Protein AF-A0AB34CKN5-F1 (afdb_monomer_lite)

Sequence (132 aa):
MKISLQQWVESERSIASAARKLGVNATTLSAYCRGDRYPRADMMMTLLEKLSDEVDFHLLLSKRAEKSKARVLCKRRQRNNILVNNLSKLKKIFEEQTLRFEVDEKQTELILCRWKTTNVTVGEVRSALEKL

Organism: NCBI:txid2608008

Structure (mmCIF, N/CA/C/O backbone):
data_AF-A0AB34CKN5-F1
#
_entry.id   AF-A0AB34CKN5-F1
#
loop_
_atom_site.group_PDB
_atom_site.id
_atom_site.type_symbol
_atom_site.label_atom_id
_atom_site.label_alt_id
_atom_site.label_comp_id
_atom_site.label_asym_id
_atom_site.label_entity_id
_atom_site.label_seq_id
_atom_site.pdbx_PDB_ins_code
_atom_site.Cartn_x
_atom_site.Cartn_y
_atom_site.Cartn_z
_atom_site.occupancy
_atom_site.B_iso_or_equiv
_atom_site.auth_seq_id
_atom_site.auth_comp_id
_atom_site.auth_asym_id
_atom_site.auth_atom_id
_atom_site.pdbx_PDB_model_num
ATOM 1 N N . MET A 1 1 ? -11.353 21.887 17.190 1.00 77.44 1 MET A N 1
ATOM 2 C CA . MET A 1 1 ? -10.143 21.490 16.436 1.00 77.44 1 MET A CA 1
ATOM 3 C C . MET A 1 1 ? -10.222 19.984 16.261 1.00 77.44 1 MET A C 1
ATOM 5 O O . MET A 1 1 ? -10.328 19.304 17.271 1.00 77.44 1 MET A O 1
ATOM 9 N N . LYS A 1 2 ? -10.296 19.481 15.023 1.00 86.62 2 LYS A N 1
ATOM 10 C CA . LYS A 1 2 ? -10.435 18.037 14.771 1.00 86.62 2 LYS A CA 1
ATOM 11 C C . LYS A 1 2 ? -9.085 17.341 14.961 1.00 86.62 2 LYS A C 1
ATOM 13 O O . LYS A 1 2 ? -8.056 17.903 14.588 1.00 86.62 2 LYS A O 1
ATOM 18 N N . ILE A 1 3 ? -9.089 16.154 15.557 1.00 91.50 3 ILE A N 1
ATOM 19 C CA . ILE A 1 3 ? -7.890 15.355 15.849 1.00 91.50 3 ILE A CA 1
ATOM 20 C C . ILE A 1 3 ? -7.768 14.177 14.882 1.00 91.50 3 ILE A C 1
ATOM 22 O O . ILE A 1 3 ? -8.704 13.827 14.166 1.00 91.50 3 ILE A O 1
ATOM 26 N N . SER A 1 4 ? -6.604 13.535 14.830 1.00 90.81 4 SER A N 1
ATOM 27 C CA . SER A 1 4 ? -6.463 12.306 14.044 1.00 90.81 4 SER A CA 1
ATOM 28 C C . SER A 1 4 ? -7.242 11.145 14.675 1.00 90.81 4 SER A C 1
ATOM 30 O O . SER A 1 4 ? -7.398 11.078 15.894 1.00 90.81 4 SER A O 1
ATOM 32 N N . LEU A 1 5 ? -7.649 10.161 13.862 1.00 89.75 5 LEU A N 1
ATOM 33 C CA . LEU A 1 5 ? -8.293 8.941 14.373 1.00 89.75 5 LEU A CA 1
ATOM 34 C C . LEU A 1 5 ? -7.415 8.223 15.412 1.00 89.75 5 LEU A C 1
ATOM 36 O O . LEU A 1 5 ? -7.923 7.625 16.351 1.00 89.75 5 LEU A O 1
ATOM 40 N N . GLN A 1 6 ? -6.090 8.293 15.256 1.00 90.31 6 GLN A N 1
ATOM 41 C CA . GLN A 1 6 ? -5.160 7.716 16.221 1.00 90.31 6 GLN A CA 1
ATOM 42 C C . GLN A 1 6 ? -5.236 8.431 17.577 1.00 90.31 6 GLN A C 1
ATOM 44 O O . GLN A 1 6 ? -5.381 7.757 18.588 1.00 90.31 6 GLN A O 1
ATOM 49 N N . GLN A 1 7 ? -5.199 9.765 17.590 1.00 91.25 7 GLN A N 1
ATOM 50 C CA . GLN A 1 7 ? -5.320 10.555 18.823 1.00 91.25 7 GLN A CA 1
ATOM 51 C C . GLN A 1 7 ? -6.677 10.351 19.496 1.00 91.25 7 GLN A C 1
ATOM 53 O O . GLN A 1 7 ? -6.757 10.272 20.717 1.00 91.25 7 GLN A O 1
ATOM 58 N N . TRP A 1 8 ? -7.744 10.204 18.708 1.00 92.00 8 TRP A N 1
ATOM 59 C CA . TRP A 1 8 ? -9.054 9.864 19.251 1.00 92.00 8 TRP A CA 1
ATOM 60 C C . TRP A 1 8 ? -9.036 8.490 19.933 1.00 92.00 8 TRP A C 1
ATOM 62 O O . TRP A 1 8 ? -9.461 8.356 21.077 1.00 92.00 8 TRP A O 1
ATOM 72 N N . VAL A 1 9 ? -8.449 7.476 19.292 1.00 91.25 9 VAL A N 1
ATOM 73 C CA . VAL A 1 9 ? -8.279 6.147 19.903 1.00 91.25 9 VAL A CA 1
ATOM 74 C C . VAL A 1 9 ? -7.375 6.178 21.142 1.00 91.25 9 VAL A C 1
ATOM 76 O O . VAL A 1 9 ? -7.585 5.375 22.041 1.00 91.25 9 VAL A O 1
ATOM 79 N N . GLU A 1 10 ? -6.387 7.071 21.207 1.00 89.62 10 GLU A N 1
ATOM 80 C CA . GLU A 1 10 ? -5.532 7.273 22.389 1.00 89.62 10 GLU A CA 1
ATOM 81 C C . GLU A 1 10 ? -6.278 7.976 23.535 1.00 89.62 10 GLU A C 1
ATOM 83 O O . GLU A 1 10 ? -5.997 7.710 24.702 1.00 89.62 10 GLU A O 1
ATOM 88 N N . SER A 1 11 ? -7.254 8.832 23.213 1.00 89.19 11 SER A N 1
ATOM 89 C CA . SER A 1 11 ? -8.160 9.438 24.201 1.00 89.19 11 SER A CA 1
ATOM 90 C C . SER A 1 11 ? -9.140 8.418 24.792 1.00 89.19 11 SER A C 1
ATOM 92 O O . SER A 1 11 ? -9.607 8.547 25.926 1.00 89.19 11 SER A O 1
ATOM 94 N N . GLU A 1 12 ? -9.402 7.346 24.050 1.00 86.12 12 GLU A N 1
ATOM 95 C CA . GLU A 1 12 ? -10.129 6.191 24.539 1.00 86.12 12 GLU A CA 1
ATOM 96 C C . GLU A 1 12 ? -9.196 5.296 25.364 1.00 86.12 12 GLU A C 1
ATOM 98 O O . GLU A 1 12 ? -8.116 4.918 24.923 1.00 86.12 12 GLU A O 1
ATOM 103 N N . ARG A 1 13 ? -9.641 4.876 26.559 1.00 83.25 13 ARG A N 1
ATOM 104 C CA . ARG A 1 13 ? -8.849 4.062 27.516 1.00 83.25 13 ARG A CA 1
ATOM 105 C C . ARG A 1 13 ? -8.093 2.884 26.885 1.00 83.25 13 ARG A C 1
ATOM 107 O O . ARG A 1 13 ? -7.081 2.442 27.420 1.00 83.25 13 ARG A O 1
ATOM 114 N N . SER A 1 14 ? -8.632 2.307 25.810 1.00 89.06 14 SER A N 1
ATOM 115 C CA . SER A 1 14 ? -7.941 1.310 24.997 1.00 89.06 14 SER A CA 1
ATOM 116 C C . SER A 1 14 ? -8.527 1.221 23.590 1.00 89.06 14 SER A C 1
ATOM 118 O O . SER A 1 14 ? -9.708 1.501 23.362 1.00 89.06 14 SER A O 1
ATOM 120 N N . ILE A 1 15 ? -7.738 0.676 22.661 1.00 90.88 15 ILE A N 1
ATOM 121 C CA . ILE A 1 15 ? -8.199 0.381 21.300 1.00 90.88 15 ILE A CA 1
ATOM 122 C C . ILE A 1 15 ? -9.375 -0.601 21.268 1.00 90.88 15 ILE A C 1
ATOM 124 O O . ILE A 1 15 ? -10.220 -0.515 20.384 1.00 90.88 15 ILE A O 1
ATOM 128 N N . ALA A 1 16 ? -9.467 -1.512 22.242 1.00 90.25 16 ALA A N 1
ATOM 129 C CA . ALA A 1 16 ? -10.588 -2.440 22.363 1.00 90.25 16 ALA A CA 1
ATOM 130 C C . ALA A 1 16 ? -11.883 -1.721 22.777 1.00 90.25 16 ALA A C 1
ATOM 132 O O . ALA A 1 16 ? -12.957 -2.056 22.275 1.00 90.25 16 ALA A O 1
ATOM 133 N N . SER A 1 17 ? -11.781 -0.712 23.648 1.00 91.00 17 SER A N 1
ATOM 134 C CA . SER 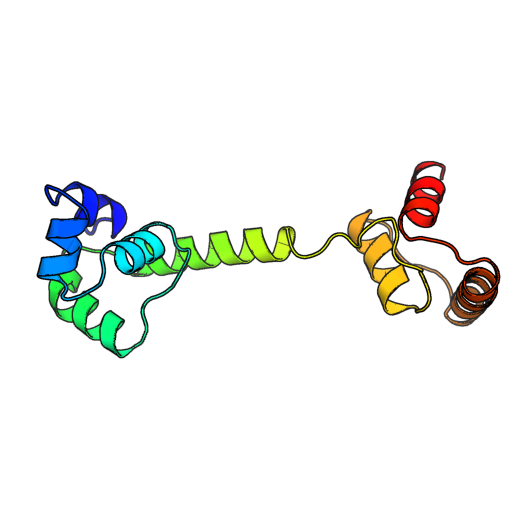A 1 17 ? -12.908 0.142 24.044 1.00 91.00 17 SER A CA 1
ATOM 135 C C . SER A 1 17 ? -13.412 0.970 22.863 1.00 91.00 17 SER A C 1
ATOM 137 O O . SER A 1 17 ? -14.596 0.917 22.528 1.00 91.00 17 SER A O 1
ATOM 139 N N . ALA A 1 18 ? -12.495 1.655 22.175 1.00 91.44 18 ALA A N 1
ATOM 140 C CA . ALA A 1 18 ? -12.788 2.435 20.976 1.00 91.44 18 ALA A CA 1
ATOM 141 C C . ALA A 1 18 ? -13.458 1.579 19.886 1.00 91.44 18 ALA A C 1
ATOM 143 O O . ALA A 1 18 ? -14.481 1.949 19.312 1.00 91.44 18 ALA A O 1
ATOM 144 N N . ALA A 1 19 ? -12.922 0.379 19.652 1.00 92.06 19 ALA A N 1
ATOM 145 C CA . ALA A 1 19 ? -13.448 -0.569 18.679 1.00 92.06 19 ALA A CA 1
ATOM 146 C C . ALA A 1 19 ? -14.877 -1.019 19.012 1.00 92.06 19 ALA A C 1
ATOM 148 O O . ALA A 1 19 ? -15.732 -1.060 18.128 1.00 92.06 19 ALA A O 1
ATOM 149 N N . ARG A 1 20 ? -15.165 -1.275 20.295 1.00 91.69 20 ARG A N 1
ATOM 150 C CA . ARG A 1 20 ? -16.509 -1.636 20.759 1.00 91.69 20 ARG A CA 1
ATOM 151 C C . ARG A 1 20 ? -17.509 -0.494 20.563 1.00 91.69 20 ARG A C 1
ATOM 153 O O . ARG A 1 20 ? -18.598 -0.754 20.063 1.00 91.69 20 ARG A O 1
ATOM 160 N N . LYS A 1 21 ? -17.139 0.756 20.880 1.00 89.50 21 LYS A N 1
ATOM 161 C CA . LYS A 1 21 ? -17.989 1.945 20.637 1.00 89.50 21 LYS A CA 1
ATOM 162 C C . LYS A 1 21 ? -18.360 2.102 19.158 1.00 89.50 21 LYS A C 1
ATOM 164 O O . LYS A 1 21 ? -19.475 2.501 18.816 1.00 89.50 21 LYS A O 1
ATOM 169 N N . LEU A 1 22 ? -17.429 1.754 18.277 1.00 88.62 22 LEU A N 1
ATOM 170 C CA . LEU A 1 22 ? -17.595 1.851 16.831 1.00 88.62 22 LEU A CA 1
ATOM 171 C C . LEU A 1 22 ? -18.213 0.600 16.191 1.00 88.62 22 LEU A C 1
ATOM 173 O O . LEU A 1 22 ? -18.567 0.650 15.020 1.00 88.62 22 LEU A O 1
ATOM 177 N N . GLY A 1 23 ? -18.391 -0.497 16.934 1.00 89.56 23 GLY A N 1
ATOM 178 C CA . GLY A 1 23 ? -18.911 -1.754 16.383 1.00 89.56 23 GLY A CA 1
ATOM 179 C C . GLY A 1 23 ? -17.949 -2.435 15.402 1.00 89.56 23 GLY A C 1
ATOM 180 O O . GLY A 1 23 ? -18.379 -3.167 14.516 1.00 89.56 23 GLY A O 1
ATOM 181 N N . VAL A 1 24 ? -16.643 -2.194 15.538 1.00 91.12 24 VAL A N 1
ATOM 182 C CA . VAL A 1 24 ? -15.598 -2.727 14.652 1.00 91.12 24 VAL A CA 1
ATOM 183 C C . VAL A 1 24 ? -14.633 -3.620 15.430 1.00 91.12 24 VAL A C 1
ATOM 185 O O . VAL A 1 24 ? -14.470 -3.493 16.640 1.00 91.12 24 VAL A O 1
ATOM 188 N N . ASN A 1 25 ? -13.942 -4.531 14.747 1.00 93.12 25 ASN A N 1
ATOM 189 C CA . ASN A 1 25 ? -12.871 -5.310 15.368 1.00 93.12 25 ASN A CA 1
ATOM 190 C C . ASN A 1 25 ? -11.663 -4.405 15.696 1.00 93.12 25 ASN A C 1
ATOM 192 O O . ASN A 1 25 ? -11.204 -3.643 14.842 1.00 93.12 25 ASN A O 1
ATOM 196 N N . ALA A 1 26 ? -11.090 -4.542 16.896 1.00 91.94 26 ALA A N 1
ATOM 197 C CA . ALA A 1 26 ? -9.925 -3.779 17.357 1.00 91.94 26 ALA A CA 1
ATOM 198 C C . ALA A 1 26 ? -8.710 -3.870 16.420 1.00 91.94 26 ALA A C 1
ATOM 200 O O . ALA A 1 26 ? -8.023 -2.874 16.188 1.00 91.94 26 ALA A O 1
ATOM 201 N N . THR A 1 27 ? -8.468 -5.035 15.814 1.00 92.50 27 THR A N 1
ATOM 202 C CA . THR A 1 27 ? -7.395 -5.199 14.814 1.00 92.50 27 THR A CA 1
ATOM 203 C C . THR A 1 27 ? -7.653 -4.382 13.550 1.00 92.50 27 THR A C 1
ATOM 205 O O . THR A 1 27 ? -6.723 -3.839 12.952 1.00 92.50 27 THR A O 1
ATOM 208 N N . THR A 1 28 ? -8.920 -4.258 13.157 1.00 92.00 28 THR A N 1
ATOM 209 C CA . THR A 1 28 ? -9.331 -3.485 11.984 1.00 92.00 28 THR A CA 1
ATOM 210 C C . THR A 1 28 ? -9.235 -1.989 12.265 1.00 92.00 28 THR A C 1
ATOM 212 O O . THR A 1 28 ? -8.640 -1.272 11.463 1.00 92.00 28 THR A O 1
ATOM 215 N N . LEU A 1 29 ? -9.673 -1.541 13.446 1.00 93.25 29 LEU A N 1
ATOM 216 C CA . LEU A 1 29 ? -9.480 -0.160 13.894 1.00 93.25 29 LEU A CA 1
ATOM 217 C C . LEU A 1 29 ? -7.991 0.212 13.969 1.00 93.25 29 LEU A C 1
ATOM 219 O O . LEU A 1 29 ? -7.576 1.236 13.434 1.00 93.25 29 LEU A O 1
ATOM 223 N N . SER A 1 30 ? -7.156 -0.668 14.530 1.00 92.44 30 SER A N 1
ATOM 224 C CA . SER A 1 30 ? -5.697 -0.495 14.558 1.00 92.44 30 SER A CA 1
ATOM 225 C C . SER A 1 30 ? -5.092 -0.349 13.160 1.00 92.44 30 SER A C 1
ATOM 227 O O . SER A 1 30 ? -4.165 0.440 12.956 1.00 92.44 30 SER A O 1
ATOM 229 N N . ALA A 1 31 ? -5.595 -1.102 12.180 1.00 91.19 31 ALA A N 1
ATOM 230 C CA . ALA A 1 31 ? -5.144 -0.989 10.799 1.00 91.19 31 ALA A CA 1
ATOM 231 C C . ALA A 1 31 ? -5.551 0.352 10.163 1.00 91.19 31 ALA A C 1
ATOM 233 O O . ALA A 1 31 ? -4.785 0.887 9.358 1.00 91.19 31 ALA A O 1
ATOM 234 N N . TYR A 1 32 ? -6.706 0.912 10.532 1.00 92.38 32 TYR A N 1
ATOM 235 C CA . TYR A 1 32 ? -7.130 2.245 10.094 1.00 92.38 32 TYR A CA 1
ATOM 236 C C . TYR A 1 32 ? -6.240 3.336 10.688 1.00 92.38 32 TYR A C 1
ATOM 238 O O . TYR A 1 32 ? -5.675 4.125 9.932 1.00 92.38 32 TYR A O 1
ATOM 246 N N . CYS A 1 33 ? -5.999 3.321 12.004 1.00 90.44 33 CYS A N 1
ATOM 247 C CA . CYS A 1 33 ? -5.128 4.301 12.666 1.00 90.44 33 CYS A CA 1
ATOM 248 C C . CYS A 1 33 ? -3.712 4.327 12.071 1.00 90.44 33 CYS A C 1
ATOM 250 O O . CYS A 1 33 ? -3.085 5.382 11.966 1.00 90.44 33 CYS A O 1
ATOM 252 N N . ARG A 1 34 ? -3.205 3.166 11.643 1.00 88.31 34 ARG A N 1
ATOM 253 C CA . ARG A 1 34 ? -1.888 3.020 11.008 1.00 88.31 34 ARG A CA 1
ATOM 254 C C . ARG A 1 34 ? -1.876 3.313 9.506 1.00 88.31 34 ARG A C 1
ATOM 256 O O . ARG A 1 34 ? -0.801 3.244 8.911 1.00 88.31 34 ARG A O 1
ATOM 263 N N . GLY A 1 35 ? -3.020 3.567 8.869 1.00 86.06 35 GLY A N 1
ATOM 264 C CA . GLY A 1 35 ? -3.126 3.713 7.411 1.00 86.06 35 GLY A CA 1
ATOM 265 C C . GLY A 1 35 ? -2.853 2.415 6.629 1.00 86.06 35 GLY A C 1
ATOM 266 O O . GLY A 1 35 ? -2.627 2.448 5.417 1.00 86.06 35 GLY A O 1
ATOM 267 N N . ASP A 1 36 ? -2.856 1.252 7.292 1.00 86.25 36 ASP A N 1
ATOM 268 C CA . ASP A 1 36 ? -2.667 -0.070 6.668 1.00 86.25 36 ASP A CA 1
ATOM 269 C C . ASP A 1 36 ? -3.885 -0.535 5.880 1.00 86.25 36 ASP A C 1
ATOM 271 O O . ASP A 1 36 ? -3.758 -1.280 4.898 1.00 86.25 36 ASP A O 1
ATOM 275 N N . ARG A 1 37 ? -5.064 -0.073 6.285 1.00 87.00 37 ARG A N 1
ATOM 276 C CA . ARG A 1 37 ? -6.336 -0.276 5.597 1.00 87.00 37 ARG A CA 1
ATOM 277 C C . ARG A 1 37 ? -7.096 1.044 5.598 1.00 87.00 37 ARG A C 1
ATOM 279 O O . ARG A 1 37 ? -6.860 1.885 6.458 1.00 87.00 37 ARG A O 1
ATOM 286 N N . TYR A 1 38 ? -7.989 1.203 4.632 1.00 88.75 38 TYR A N 1
ATOM 287 C CA . TYR A 1 38 ? -8.963 2.287 4.630 1.00 88.75 38 TYR A CA 1
ATOM 288 C C . TYR A 1 38 ? -10.347 1.693 4.933 1.00 88.75 38 TYR A C 1
ATOM 290 O O . TYR A 1 38 ? -10.590 0.551 4.512 1.00 88.75 38 TYR A O 1
ATOM 298 N N . PRO A 1 39 ? -11.216 2.387 5.689 1.00 89.44 39 PRO A N 1
ATOM 299 C CA . PRO A 1 39 ? -12.582 1.939 5.928 1.00 89.44 39 PRO A CA 1
ATOM 300 C C . PRO A 1 39 ? -13.329 1.694 4.614 1.00 89.44 39 PRO A C 1
ATOM 302 O O . PRO A 1 39 ? -13.101 2.375 3.615 1.00 89.44 39 PRO A O 1
ATOM 305 N N . ARG A 1 40 ? -14.206 0.688 4.608 1.00 89.25 40 ARG A N 1
ATOM 306 C CA . ARG A 1 40 ? -15.177 0.501 3.522 1.00 89.25 40 ARG A CA 1
ATOM 307 C C . ARG A 1 40 ? -16.280 1.556 3.644 1.00 89.25 40 ARG A C 1
ATOM 309 O O . ARG A 1 40 ? -16.383 2.192 4.685 1.00 89.25 40 ARG A O 1
ATOM 316 N N . ALA A 1 41 ? -17.074 1.750 2.592 1.00 88.25 41 ALA A N 1
ATOM 317 C CA . ALA A 1 41 ? -18.082 2.812 2.541 1.00 88.25 41 ALA A CA 1
ATOM 318 C C . ALA A 1 41 ? -19.080 2.752 3.713 1.00 88.25 41 ALA A C 1
ATOM 320 O O . ALA A 1 41 ? -19.316 3.764 4.360 1.00 88.25 41 ALA A O 1
ATOM 321 N N . ASP A 1 42 ? -19.578 1.561 4.041 1.00 89.00 42 ASP A N 1
ATOM 322 C CA . ASP A 1 42 ? -20.440 1.286 5.197 1.00 89.00 42 ASP A CA 1
ATOM 323 C C . ASP A 1 42 ? -19.796 1.723 6.523 1.00 89.00 42 ASP A C 1
ATOM 325 O O . ASP A 1 42 ? -20.361 2.516 7.272 1.00 89.00 42 ASP A O 1
ATOM 329 N N . MET A 1 43 ? -18.566 1.277 6.777 1.00 90.31 43 MET A N 1
ATOM 330 C CA . MET A 1 43 ? -17.830 1.628 7.992 1.00 90.31 43 MET A CA 1
ATOM 331 C C . MET A 1 43 ? -17.450 3.114 8.019 1.00 90.31 43 MET A C 1
ATOM 333 O O . MET A 1 43 ? -17.393 3.722 9.083 1.00 90.31 43 MET A O 1
ATOM 337 N N . MET A 1 44 ? -17.190 3.713 6.857 1.00 90.25 44 MET A N 1
ATOM 338 C CA . MET A 1 44 ? -16.890 5.135 6.736 1.00 90.25 44 MET A CA 1
ATOM 339 C C . MET A 1 44 ? -18.100 5.985 7.117 1.00 90.25 44 MET A C 1
ATOM 341 O O . MET A 1 44 ? -17.932 6.964 7.836 1.00 90.25 44 MET A O 1
ATOM 345 N N . MET A 1 45 ? -19.308 5.583 6.709 1.00 89.62 45 MET A N 1
ATOM 346 C CA . MET A 1 45 ? -20.546 6.239 7.135 1.00 89.62 45 MET A CA 1
ATOM 347 C C . MET A 1 45 ? -20.716 6.161 8.652 1.00 89.62 45 MET A C 1
ATOM 349 O O . MET A 1 45 ? -20.925 7.188 9.284 1.00 89.62 45 MET A O 1
ATOM 353 N N . THR A 1 46 ? -20.510 4.986 9.257 1.00 89.44 46 THR A N 1
ATOM 354 C CA . THR A 1 46 ? -20.573 4.835 10.723 1.00 89.44 46 THR A CA 1
ATOM 355 C C . THR A 1 46 ? -19.545 5.704 11.450 1.00 89.44 46 THR A C 1
ATOM 357 O O . THR A 1 46 ? -19.834 6.264 12.505 1.00 89.44 46 THR A O 1
ATOM 360 N N . LEU A 1 47 ? -18.328 5.815 10.911 1.00 89.81 47 LEU A N 1
ATOM 361 C CA . LEU A 1 47 ? -17.285 6.665 11.482 1.00 89.81 47 LEU A CA 1
ATOM 362 C C . LEU A 1 47 ? -17.636 8.150 11.354 1.00 89.81 47 LEU A C 1
ATOM 364 O O . LEU A 1 47 ? -17.426 8.893 12.307 1.00 89.81 47 LEU A O 1
ATOM 368 N N . LEU A 1 48 ? -18.176 8.575 10.212 1.00 90.19 48 LEU A N 1
ATOM 369 C CA . LEU A 1 48 ? -18.611 9.953 9.999 1.00 90.19 48 LEU A CA 1
ATOM 370 C C . LEU A 1 48 ? -19.781 10.307 10.919 1.00 90.19 48 LEU A C 1
ATOM 372 O O . LEU A 1 48 ? -19.706 11.318 11.599 1.00 90.19 48 LEU A O 1
ATOM 376 N N . GLU A 1 49 ? -20.801 9.457 11.023 1.00 90.00 49 GLU A N 1
ATOM 377 C CA . GLU A 1 49 ? -21.938 9.686 11.925 1.00 90.00 49 GLU A CA 1
ATOM 378 C C . GLU A 1 49 ? -21.517 9.814 13.390 1.00 90.00 49 GLU A C 1
ATOM 380 O O . GLU A 1 49 ? -22.079 10.617 14.128 1.00 90.00 49 GLU A O 1
ATOM 385 N N . LYS A 1 50 ? -20.536 9.016 13.828 1.00 88.44 50 LYS A N 1
ATOM 386 C CA . LYS A 1 50 ? -20.125 8.985 15.237 1.00 88.44 50 LYS A CA 1
ATOM 387 C C . LYS A 1 50 ? -19.041 9.994 15.591 1.00 88.44 50 LYS A C 1
ATOM 389 O O . LYS A 1 50 ? -18.941 10.347 16.758 1.00 88.44 50 LYS A O 1
ATOM 394 N N . LEU A 1 51 ? -18.198 10.388 14.634 1.00 90.50 51 LEU A N 1
ATOM 395 C CA . LEU A 1 51 ? -16.941 11.096 14.902 1.00 90.50 51 LEU A CA 1
ATOM 396 C C . LEU A 1 51 ? -16.689 12.296 13.977 1.00 90.50 51 LEU A C 1
ATOM 398 O O . LEU A 1 51 ? -15.581 12.832 14.013 1.00 90.50 51 LEU A O 1
ATOM 402 N N . SER A 1 52 ? -17.644 12.732 13.142 1.00 85.69 52 SER A N 1
ATOM 403 C CA . SER A 1 52 ? -17.432 13.834 12.180 1.00 85.69 52 SER A CA 1
ATOM 404 C C . SER A 1 52 ? -16.873 15.099 12.816 1.00 85.69 52 SER A C 1
ATOM 406 O O . SER A 1 52 ? -16.084 15.799 12.178 1.00 85.69 52 SER A O 1
ATOM 408 N N . ASP A 1 53 ? -17.273 15.394 14.049 1.00 86.62 53 ASP A N 1
ATOM 409 C CA . ASP A 1 53 ? -16.947 16.647 14.731 1.00 86.62 53 ASP A CA 1
ATOM 410 C C . ASP A 1 53 ? -15.645 16.558 15.533 1.00 86.62 53 ASP A C 1
ATOM 412 O O . ASP A 1 53 ? -15.011 17.577 15.815 1.00 86.62 53 ASP A O 1
ATOM 416 N N . GLU A 1 54 ? -15.198 15.337 15.821 1.00 87.75 54 GLU A N 1
ATOM 417 C CA . GLU A 1 54 ? -14.012 15.053 16.627 1.00 87.75 54 GLU A CA 1
ATOM 418 C C . GLU A 1 54 ? -12.808 14.683 15.756 1.00 87.75 54 GLU A C 1
ATOM 420 O O . GLU A 1 54 ? -11.691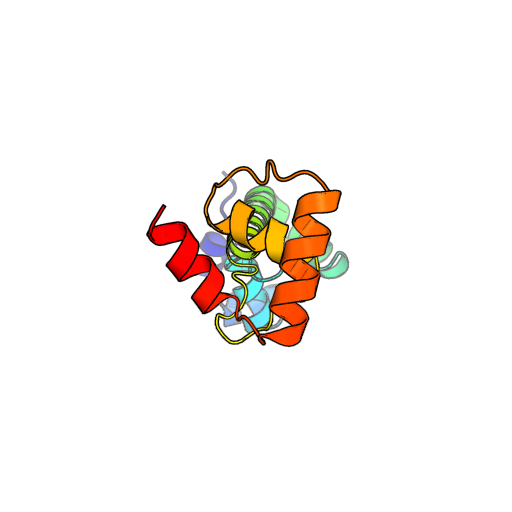 15.122 16.027 1.00 87.75 54 GLU A O 1
ATOM 425 N N . VAL A 1 55 ? -13.020 13.911 14.688 1.00 89.88 55 VAL A N 1
ATOM 426 C CA . VAL A 1 55 ? -11.951 13.302 13.891 1.00 89.88 55 VAL A CA 1
ATOM 427 C C . VAL A 1 55 ? -11.842 13.928 12.505 1.00 89.88 55 VAL A C 1
ATOM 429 O O . VAL A 1 55 ? -12.818 14.076 11.771 1.00 89.88 55 VAL A O 1
ATOM 432 N N . ASP A 1 56 ? -10.612 14.245 12.106 1.00 90.06 56 ASP A N 1
ATOM 433 C CA . ASP A 1 56 ? -10.293 14.651 10.744 1.00 90.06 56 ASP A CA 1
ATOM 434 C C . ASP A 1 56 ? -10.004 13.426 9.860 1.00 90.06 56 ASP A C 1
ATOM 436 O O . ASP A 1 56 ? -8.938 12.800 9.911 1.00 90.06 56 ASP A O 1
ATOM 440 N N . PHE A 1 57 ? -10.968 13.088 9.006 1.00 87.81 57 PHE A N 1
ATOM 441 C CA . PHE A 1 57 ? -10.855 11.986 8.053 1.00 87.81 57 PHE A CA 1
ATOM 442 C C . PHE A 1 57 ? -9.940 12.293 6.859 1.00 87.81 57 PHE A C 1
ATOM 444 O O . PHE A 1 57 ? -9.465 11.352 6.209 1.00 87.81 57 PHE A O 1
ATOM 451 N N . HIS A 1 58 ? -9.616 13.564 6.591 1.00 86.06 58 HIS A N 1
ATOM 452 C CA . HIS A 1 58 ? -8.606 13.911 5.589 1.00 86.06 58 HIS A CA 1
ATOM 453 C C . HIS A 1 58 ? -7.211 13.468 6.041 1.00 86.06 58 HIS A C 1
ATOM 455 O O . HIS A 1 58 ? -6.449 12.955 5.218 1.00 86.06 58 HIS A O 1
ATOM 461 N N . LEU A 1 59 ? -6.909 13.541 7.345 1.00 86.44 59 LEU A N 1
ATOM 462 C CA . LEU A 1 59 ? -5.660 13.007 7.910 1.00 86.44 59 LEU A CA 1
ATOM 463 C C . LEU A 1 59 ? -5.556 11.482 7.769 1.00 86.44 59 LEU A C 1
ATOM 465 O O . LEU A 1 59 ? -4.473 10.932 7.567 1.00 86.44 59 LEU A O 1
ATOM 469 N N . LEU A 1 60 ? -6.682 10.769 7.849 1.00 86.12 60 LEU A N 1
ATOM 470 C CA . LEU A 1 60 ? -6.707 9.324 7.612 1.00 86.12 60 LEU A CA 1
ATOM 471 C C . LEU A 1 60 ? -6.360 8.999 6.149 1.00 86.12 60 LEU A C 1
ATOM 473 O O . LEU A 1 60 ? -5.598 8.067 5.866 1.00 86.12 60 LEU A O 1
ATOM 477 N N . LEU A 1 61 ? -6.921 9.775 5.217 1.00 86.88 61 LEU A N 1
ATOM 478 C CA . LEU A 1 61 ? -6.693 9.623 3.783 1.00 86.88 61 LEU A CA 1
ATOM 479 C C . LEU A 1 61 ? -5.242 9.951 3.406 1.00 86.88 61 LEU A C 1
ATOM 481 O O . LEU A 1 61 ? -4.618 9.180 2.672 1.00 86.88 61 LEU A O 1
ATOM 485 N N . SER A 1 62 ? -4.679 11.041 3.935 1.00 85.75 62 SER A N 1
ATOM 486 C CA . SER A 1 62 ? -3.287 11.430 3.674 1.00 85.75 62 SER A CA 1
ATOM 487 C C . SER A 1 62 ? -2.307 10.371 4.183 1.00 85.75 62 SER A C 1
ATOM 489 O O . SER A 1 62 ? -1.471 9.892 3.412 1.00 85.75 62 SER A O 1
ATOM 491 N N . LYS A 1 63 ? -2.493 9.876 5.413 1.00 85.38 63 LYS A N 1
ATOM 492 C CA . LYS A 1 63 ? -1.676 8.797 5.996 1.00 85.38 63 LYS A CA 1
ATOM 493 C C . LYS A 1 63 ? -1.735 7.515 5.160 1.00 85.38 63 LYS A C 1
ATOM 495 O O . LYS A 1 63 ? -0.731 6.821 4.977 1.00 85.38 63 LYS A O 1
ATOM 500 N N . ARG A 1 64 ? -2.904 7.191 4.593 1.00 85.94 64 ARG A N 1
ATOM 501 C CA . ARG A 1 64 ? -3.058 6.062 3.662 1.00 85.94 64 ARG A CA 1
ATOM 502 C C . ARG A 1 64 ? -2.320 6.296 2.343 1.00 85.94 64 ARG A C 1
ATOM 504 O O . ARG A 1 64 ? -1.699 5.359 1.824 1.00 85.94 64 ARG A O 1
ATOM 511 N N . ALA A 1 65 ? -2.397 7.503 1.792 1.00 84.44 65 ALA A N 1
ATOM 512 C CA . ALA A 1 65 ? -1.715 7.871 0.558 1.00 84.44 65 ALA A CA 1
ATOM 513 C C . ALA A 1 65 ? -0.189 7.796 0.725 1.00 84.44 65 ALA A C 1
ATOM 515 O O . ALA A 1 65 ? 0.479 7.180 -0.105 1.00 84.44 65 ALA A O 1
ATOM 516 N N . GLU A 1 66 ? 0.356 8.310 1.828 1.00 82.81 66 GLU A N 1
ATOM 517 C CA . GLU A 1 66 ? 1.782 8.212 2.170 1.00 82.81 66 GLU A CA 1
ATOM 518 C C . GLU A 1 66 ? 2.246 6.760 2.286 1.00 82.81 66 GLU A C 1
ATOM 520 O O . GLU A 1 66 ? 3.228 6.359 1.657 1.00 82.81 66 GLU A O 1
ATOM 525 N N . LYS A 1 67 ? 1.491 5.923 3.006 1.00 78.69 67 LYS A N 1
ATOM 526 C CA . LYS A 1 67 ? 1.829 4.502 3.159 1.00 78.69 67 LYS A CA 1
ATOM 527 C C . LYS A 1 67 ? 1.746 3.737 1.839 1.00 78.69 67 LYS A C 1
ATOM 529 O O . LYS A 1 67 ? 2.511 2.801 1.598 1.00 78.69 67 LYS A O 1
ATOM 534 N N . SER A 1 68 ? 0.831 4.142 0.962 1.00 74.50 68 SER A N 1
ATOM 535 C CA . SER A 1 68 ? 0.710 3.581 -0.384 1.00 74.50 68 SER A CA 1
ATOM 536 C C . SER A 1 68 ? 1.880 4.008 -1.269 1.00 74.50 68 SER A C 1
ATOM 538 O O . SER A 1 68 ? 2.446 3.148 -1.937 1.00 74.50 68 SER A O 1
ATOM 540 N N . LYS A 1 69 ? 2.316 5.274 -1.208 1.00 68.88 69 LYS A N 1
ATOM 541 C CA . LYS A 1 69 ? 3.528 5.761 -1.891 1.00 68.88 69 LYS A CA 1
ATOM 542 C C . LYS A 1 69 ? 4.779 5.027 -1.405 1.00 68.88 69 LYS A C 1
ATOM 544 O O . LYS A 1 69 ? 5.525 4.511 -2.229 1.00 68.88 69 LYS A O 1
ATOM 549 N N . ALA A 1 70 ? 4.952 4.859 -0.093 1.00 61.53 70 ALA A N 1
ATOM 550 C CA . ALA A 1 70 ? 6.053 4.078 0.478 1.00 61.53 70 ALA A CA 1
ATOM 551 C C . ALA A 1 70 ? 6.028 2.608 0.015 1.00 61.53 70 ALA A C 1
ATOM 553 O O . ALA A 1 70 ? 7.060 2.022 -0.310 1.00 61.53 70 ALA A O 1
ATOM 554 N N . ARG A 1 71 ? 4.837 2.002 -0.089 1.00 58.31 71 ARG A N 1
ATOM 555 C CA . ARG A 1 71 ? 4.677 0.638 -0.613 1.00 58.31 71 ARG A CA 1
ATOM 556 C C . ARG A 1 71 ? 4.925 0.550 -2.122 1.00 58.31 71 ARG A C 1
ATOM 558 O O . ARG A 1 71 ? 5.392 -0.490 -2.574 1.00 58.31 71 ARG A O 1
ATOM 565 N N . VAL A 1 72 ? 4.607 1.587 -2.895 1.00 55.41 72 VAL A N 1
ATOM 566 C CA . VAL A 1 72 ? 4.934 1.669 -4.328 1.00 55.41 72 VAL A CA 1
ATOM 567 C C . VAL A 1 72 ? 6.443 1.807 -4.511 1.00 55.41 72 VAL A C 1
ATOM 569 O O . VAL A 1 72 ? 7.005 1.042 -5.282 1.00 55.41 72 VAL A O 1
ATOM 572 N N . LEU A 1 73 ? 7.112 2.648 -3.720 1.00 52.66 73 LEU A N 1
ATOM 573 C CA . LEU A 1 73 ? 8.575 2.766 -3.719 1.00 52.66 73 LEU A CA 1
ATOM 574 C C . LEU A 1 73 ? 9.269 1.450 -3.313 1.00 52.66 73 LEU A C 1
ATOM 576 O O . LEU A 1 73 ? 10.322 1.109 -3.839 1.00 52.66 73 LEU A O 1
ATOM 580 N N . CYS A 1 74 ? 8.656 0.660 -2.425 1.00 50.78 74 CYS A N 1
ATOM 581 C CA . CYS A 1 74 ? 9.174 -0.648 -2.004 1.00 50.78 74 CYS A CA 1
ATOM 582 C C . CYS A 1 74 ? 8.808 -1.808 -2.968 1.00 50.78 74 CYS A C 1
ATOM 584 O O . CYS A 1 74 ? 9.435 -2.871 -2.955 1.00 50.78 74 CYS A O 1
ATOM 586 N N . LYS A 1 75 ? 7.810 -1.634 -3.847 1.00 50.06 75 LYS A N 1
ATOM 587 C CA . LYS A 1 75 ? 7.453 -2.589 -4.912 1.00 50.06 75 LYS A CA 1
ATOM 588 C C . LYS A 1 75 ? 8.229 -2.208 -6.179 1.00 50.06 75 LYS A C 1
ATOM 590 O O . LYS A 1 75 ? 7.841 -1.308 -6.895 1.00 50.06 75 LYS A O 1
ATOM 595 N N . ARG A 1 76 ? 9.262 -2.903 -6.634 1.00 59.19 76 ARG A N 1
ATOM 596 C CA . ARG A 1 76 ? 9.688 -4.292 -6.447 1.00 59.19 76 ARG A CA 1
ATOM 597 C C . ARG A 1 76 ? 11.105 -4.324 -7.023 1.00 59.19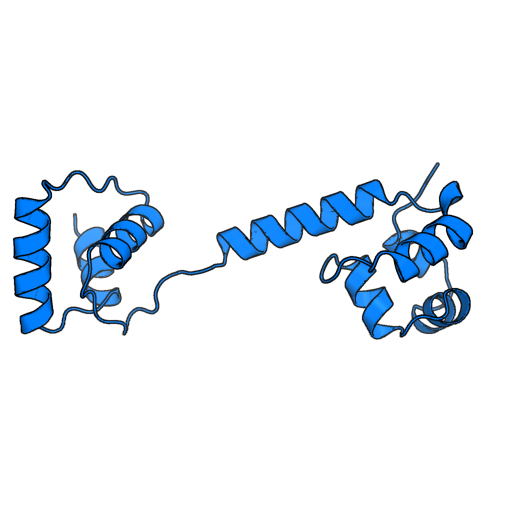 76 ARG A C 1
ATOM 599 O O . ARG A 1 76 ? 11.199 -4.472 -8.244 1.00 59.19 76 ARG A O 1
ATOM 606 N N . ARG A 1 77 ? 12.154 -4.220 -6.200 1.00 65.62 77 ARG A N 1
ATOM 607 C CA . ARG A 1 77 ? 13.496 -4.599 -6.667 1.00 65.62 77 ARG A CA 1
ATOM 608 C C . ARG A 1 77 ? 13.405 -6.022 -7.190 1.00 65.62 77 ARG A C 1
ATOM 610 O O . ARG A 1 77 ? 12.924 -6.912 -6.481 1.00 65.62 77 ARG A O 1
ATOM 617 N N . GLN A 1 78 ? 13.790 -6.243 -8.440 1.00 75.44 78 GLN A N 1
ATOM 618 C CA . GLN A 1 78 ? 13.868 -7.613 -8.941 1.00 75.44 78 G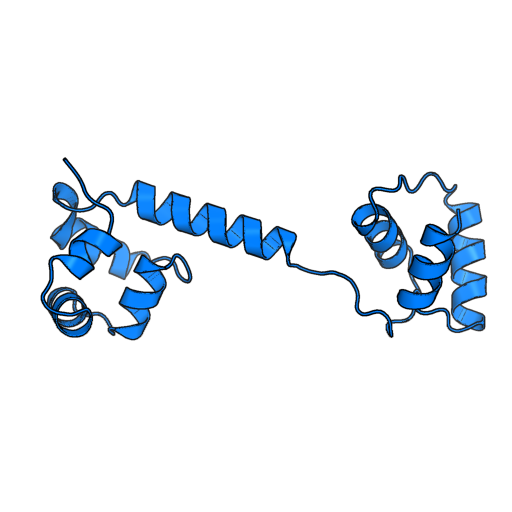LN A CA 1
ATOM 619 C C . GLN A 1 78 ? 14.837 -8.415 -8.056 1.00 75.44 78 GLN A C 1
ATOM 621 O O . GLN A 1 78 ? 15.881 -7.897 -7.648 1.00 75.44 78 GLN A O 1
ATOM 626 N N . ARG A 1 79 ? 14.472 -9.655 -7.701 1.00 82.88 79 ARG A N 1
ATOM 627 C CA . ARG A 1 79 ? 15.372 -10.539 -6.946 1.00 82.88 79 ARG A CA 1
ATOM 628 C C . ARG A 1 79 ? 16.589 -10.849 -7.814 1.00 82.88 79 ARG A C 1
ATOM 630 O O . ARG A 1 79 ? 16.416 -11.126 -8.997 1.00 82.88 79 ARG A O 1
ATOM 637 N N . ASN A 1 80 ? 17.778 -10.856 -7.211 1.00 84.06 80 ASN A N 1
ATOM 638 C CA . ASN A 1 80 ? 19.038 -11.058 -7.931 1.00 84.06 80 ASN A CA 1
ATOM 639 C C . ASN A 1 80 ? 19.050 -12.353 -8.748 1.00 84.06 80 ASN A C 1
ATOM 641 O O . ASN A 1 80 ? 19.521 -12.328 -9.870 1.00 84.06 80 ASN A O 1
ATOM 645 N N . ASN A 1 81 ? 18.455 -13.434 -8.241 1.00 84.06 81 ASN A N 1
ATOM 646 C CA . ASN A 1 81 ? 18.521 -14.763 -8.861 1.00 84.06 81 ASN A CA 1
ATOM 647 C C . ASN A 1 81 ? 17.528 -14.963 -10.027 1.00 84.06 81 ASN A C 1
ATOM 649 O O . ASN A 1 81 ? 17.349 -16.081 -10.501 1.00 84.06 81 ASN A O 1
ATOM 653 N N . ILE A 1 82 ? 16.812 -13.918 -10.455 1.00 86.25 82 ILE A N 1
ATOM 654 C CA . ILE A 1 82 ? 15.881 -14.001 -11.589 1.00 86.25 82 ILE A CA 1
ATOM 655 C C . ILE A 1 82 ? 16.662 -13.824 -12.888 1.00 86.25 82 ILE A C 1
ATOM 657 O O . ILE A 1 82 ? 17.474 -12.913 -12.990 1.00 86.25 82 ILE A O 1
ATOM 661 N N . LEU A 1 83 ? 16.358 -14.633 -13.904 1.00 86.50 83 LEU A N 1
ATOM 662 C CA . LEU A 1 83 ? 16.915 -14.453 -15.243 1.00 86.50 83 LEU A CA 1
ATOM 663 C C . LEU A 1 83 ? 16.345 -13.216 -15.945 1.00 86.50 83 LEU A C 1
ATOM 665 O O . LEU A 1 83 ? 15.120 -12.987 -15.971 1.00 86.50 83 LEU A O 1
ATOM 669 N N . VAL A 1 84 ? 17.244 -12.462 -16.571 1.00 86.44 84 VAL A N 1
ATOM 670 C CA . VAL A 1 84 ? 16.907 -11.348 -17.454 1.00 86.44 84 VAL A CA 1
ATOM 671 C C . VAL A 1 84 ? 16.647 -11.907 -18.846 1.00 86.44 84 VAL A C 1
ATOM 673 O O . VAL A 1 84 ? 17.561 -12.228 -19.592 1.00 86.44 84 VAL A O 1
ATOM 676 N N . ASN A 1 85 ? 15.370 -12.066 -19.178 1.00 83.94 85 ASN A N 1
ATOM 677 C CA . ASN A 1 85 ? 14.943 -12.736 -20.407 1.00 83.94 85 ASN A CA 1
ATOM 678 C C . ASN A 1 85 ? 13.959 -11.916 -21.251 1.00 83.94 85 ASN A C 1
ATOM 680 O O . ASN A 1 85 ? 13.392 -12.441 -22.204 1.00 83.94 85 ASN A O 1
ATOM 684 N N . ASN A 1 86 ? 13.709 -10.658 -20.882 1.00 84.75 86 ASN A N 1
ATOM 685 C CA . ASN A 1 86 ? 12.885 -9.746 -21.665 1.00 84.75 86 ASN A CA 1
ATOM 686 C C . ASN A 1 86 ? 13.255 -8.277 -21.406 1.00 84.75 86 ASN A C 1
ATOM 688 O O . ASN A 1 86 ? 13.854 -7.935 -20.381 1.00 84.75 86 ASN A O 1
ATOM 692 N N . LEU A 1 87 ? 12.845 -7.418 -22.341 1.00 81.69 87 LEU A N 1
ATOM 693 C CA . LEU A 1 87 ? 13.120 -5.982 -22.343 1.00 81.69 87 LEU A CA 1
ATOM 694 C C . LEU A 1 87 ? 12.542 -5.268 -21.119 1.00 81.69 87 LEU A C 1
ATOM 696 O O . LEU A 1 87 ? 13.212 -4.442 -20.507 1.00 81.69 87 LEU A O 1
ATOM 700 N N . SER A 1 88 ? 11.309 -5.599 -20.732 1.00 82.06 88 SER A N 1
ATOM 701 C CA . SER A 1 88 ? 10.635 -4.957 -19.599 1.00 82.06 88 SER A CA 1
ATOM 702 C C . SER A 1 88 ? 11.396 -5.161 -18.290 1.00 82.06 88 SER A C 1
ATOM 704 O O . SER A 1 88 ? 11.480 -4.246 -17.472 1.00 82.06 88 SER A O 1
ATOM 706 N N . LYS A 1 89 ? 11.981 -6.348 -18.084 1.00 84.31 89 LYS A N 1
ATOM 707 C CA . LYS A 1 89 ? 12.815 -6.613 -16.912 1.00 84.31 89 LYS A CA 1
ATOM 708 C C . LYS A 1 89 ? 14.099 -5.803 -16.948 1.00 84.31 89 LYS A C 1
ATOM 710 O O . LYS A 1 89 ? 14.469 -5.276 -15.906 1.00 84.31 89 LYS A O 1
ATOM 715 N N . LEU A 1 90 ? 14.738 -5.703 -18.111 1.00 82.75 90 LEU A N 1
ATOM 716 C CA . LEU A 1 90 ? 15.972 -4.947 -18.282 1.00 82.75 90 LEU A CA 1
ATOM 717 C C . LEU A 1 90 ? 15.755 -3.452 -18.023 1.00 82.75 90 LEU A C 1
ATOM 719 O O . LEU A 1 90 ? 16.422 -2.898 -17.157 1.00 82.75 90 LEU A O 1
ATOM 723 N N . LYS A 1 91 ? 14.751 -2.836 -18.662 1.00 82.19 91 LYS A N 1
ATOM 724 C CA . LYS A 1 91 ? 14.370 -1.429 -18.430 1.00 82.19 91 LYS A CA 1
ATOM 725 C C . LYS A 1 91 ? 14.160 -1.139 -16.949 1.00 82.19 91 LYS A C 1
ATOM 727 O O . LYS A 1 91 ? 14.706 -0.183 -16.416 1.00 82.19 91 LYS A O 1
ATOM 732 N N . LYS A 1 92 ? 13.461 -2.039 -16.260 1.00 82.62 92 LYS A N 1
ATOM 733 C CA . LYS A 1 92 ? 13.221 -1.906 -14.828 1.00 82.62 92 LYS A CA 1
ATOM 734 C C . LYS A 1 92 ? 14.502 -1.961 -13.983 1.00 82.62 92 LYS A C 1
ATOM 736 O O . LYS A 1 92 ? 14.583 -1.264 -12.982 1.00 82.62 92 LYS A O 1
ATOM 741 N N . ILE A 1 93 ? 15.494 -2.779 -14.349 1.00 84.12 93 ILE A N 1
ATOM 742 C CA . ILE A 1 93 ? 16.792 -2.812 -13.645 1.00 84.12 93 ILE A CA 1
ATOM 743 C C . ILE A 1 93 ? 17.520 -1.472 -13.807 1.00 84.12 93 ILE A C 1
ATOM 745 O O . ILE A 1 93 ? 18.091 -0.977 -12.841 1.00 84.12 93 ILE A O 1
ATOM 749 N N . PHE A 1 94 ? 17.469 -0.877 -15.000 1.00 81.62 94 PHE A N 1
ATOM 750 C CA . PHE A 1 94 ? 18.069 0.432 -15.272 1.00 81.62 94 PHE A CA 1
ATOM 751 C C . PHE A 1 94 ? 17.347 1.558 -14.524 1.00 81.62 94 PHE A C 1
ATOM 753 O O . PHE A 1 94 ? 18.002 2.352 -13.857 1.00 81.62 94 PHE A O 1
ATOM 760 N N . GLU A 1 95 ? 16.010 1.566 -14.537 1.00 81.44 95 GLU A N 1
ATOM 761 C CA . GLU A 1 95 ? 15.192 2.486 -13.733 1.00 81.44 95 GLU A CA 1
ATOM 762 C C . GLU A 1 95 ? 15.515 2.371 -12.235 1.00 81.44 95 GLU A C 1
ATOM 764 O O . GLU A 1 95 ? 15.669 3.384 -11.556 1.00 81.44 95 GLU A O 1
ATOM 769 N N . GLU A 1 96 ? 15.667 1.146 -11.715 1.00 81.19 96 GLU A N 1
ATOM 770 C CA . GLU A 1 96 ? 16.050 0.895 -10.318 1.00 81.19 96 GLU A CA 1
ATOM 771 C C . GLU A 1 96 ? 17.448 1.434 -9.966 1.00 81.19 96 GLU A C 1
ATOM 773 O O . GLU A 1 96 ? 17.680 1.744 -8.797 1.00 81.19 96 GLU A O 1
ATOM 778 N N . GLN A 1 97 ? 18.352 1.545 -10.945 1.00 76.50 97 GLN A N 1
ATOM 779 C CA . GLN A 1 97 ? 19.701 2.110 -10.797 1.00 76.50 97 GLN A CA 1
ATOM 780 C C . GLN A 1 97 ? 19.783 3.584 -11.228 1.00 76.50 97 GLN A C 1
ATOM 782 O O . GLN A 1 97 ? 20.866 4.163 -11.251 1.00 76.50 97 GLN A O 1
ATOM 787 N N . THR A 1 98 ? 18.656 4.235 -11.537 1.00 76.62 98 THR A N 1
ATOM 788 C CA . THR A 1 98 ? 18.617 5.626 -12.039 1.00 76.62 98 THR A CA 1
ATOM 789 C C . THR A 1 98 ? 19.376 5.838 -13.358 1.00 76.62 98 THR A C 1
ATOM 791 O O . THR A 1 98 ? 19.719 6.964 -13.713 1.00 76.62 98 THR A O 1
ATOM 794 N N . LEU A 1 99 ? 19.621 4.765 -14.110 1.00 72.94 99 LEU A N 1
ATOM 795 C CA . LEU A 1 99 ? 20.300 4.809 -15.399 1.00 72.94 99 LEU A CA 1
ATOM 796 C C . LEU A 1 99 ? 19.280 4.972 -16.523 1.00 72.94 99 LEU A C 1
ATOM 798 O O . LEU A 1 99 ? 18.216 4.347 -16.521 1.00 72.94 99 LEU A O 1
ATOM 802 N N . ARG A 1 100 ? 19.617 5.788 -17.525 1.00 70.44 100 ARG A N 1
ATOM 803 C CA . ARG A 1 100 ? 18.816 5.867 -18.747 1.00 70.44 100 ARG A CA 1
ATOM 804 C C . ARG A 1 100 ? 19.084 4.645 -19.615 1.00 70.44 100 ARG A C 1
ATOM 806 O O . ARG A 1 100 ? 20.228 4.315 -19.912 1.00 70.44 100 ARG A O 1
ATOM 813 N N . PHE A 1 101 ? 18.012 3.981 -20.030 1.00 67.75 101 PHE A N 1
ATOM 814 C CA . PHE A 1 101 ? 18.085 2.889 -20.990 1.00 67.75 101 PHE A CA 1
ATOM 815 C C . PHE A 1 101 ? 18.077 3.464 -22.416 1.00 67.75 101 PHE A C 1
ATOM 817 O O . PHE A 1 101 ? 17.040 3.483 -23.073 1.00 67.75 101 PHE A O 1
ATOM 824 N N . GLU A 1 102 ? 19.219 3.986 -22.866 1.00 64.31 102 GLU A N 1
ATOM 825 C CA . GLU A 1 102 ? 19.421 4.544 -24.218 1.00 64.31 102 GLU A CA 1
ATOM 826 C C . GLU A 1 102 ? 20.097 3.516 -25.140 1.00 64.31 102 GLU A C 1
ATOM 828 O O . GLU A 1 102 ? 21.127 3.775 -25.753 1.00 64.31 102 GLU A O 1
ATOM 833 N N . VAL A 1 103 ? 19.543 2.304 -25.201 1.00 62.31 103 VAL A N 1
ATOM 834 C CA . VAL A 1 103 ? 20.021 1.261 -26.117 1.00 62.31 103 VAL A CA 1
ATOM 835 C C . VAL A 1 103 ? 18.995 1.105 -27.234 1.00 62.31 103 VAL A C 1
ATOM 837 O O . VAL A 1 103 ? 17.807 0.935 -26.956 1.00 62.31 103 VAL A O 1
ATOM 840 N N . ASP A 1 104 ? 19.455 1.160 -28.486 1.00 70.25 104 ASP A N 1
ATOM 841 C CA . ASP A 1 104 ? 18.637 0.884 -29.673 1.00 70.25 104 ASP A CA 1
ATOM 842 C C . ASP A 1 104 ? 17.912 -0.472 -29.523 1.00 70.25 104 ASP A C 1
ATOM 844 O O . ASP A 1 104 ? 18.455 -1.426 -28.948 1.00 70.25 104 ASP A O 1
ATOM 848 N N . GLU A 1 105 ? 16.678 -0.580 -30.020 1.00 72.00 105 GLU A N 1
ATOM 849 C CA . GLU A 1 105 ? 15.856 -1.792 -29.880 1.00 72.00 105 GLU A CA 1
ATOM 850 C C . GLU A 1 105 ? 16.588 -3.012 -30.454 1.00 72.00 105 GLU A C 1
ATOM 852 O O . GLU A 1 105 ? 16.653 -4.062 -29.808 1.00 72.00 105 GLU A O 1
ATOM 857 N N . LYS A 1 106 ? 17.273 -2.830 -31.588 1.00 73.81 106 LYS A N 1
ATOM 858 C CA . LYS A 1 106 ? 18.073 -3.870 -32.248 1.00 73.81 106 LYS A CA 1
ATOM 859 C C . LYS A 1 106 ? 19.249 -4.349 -31.394 1.00 73.81 106 LYS A C 1
ATOM 861 O O . LYS A 1 106 ? 19.522 -5.546 -31.314 1.00 73.81 106 LYS A O 1
ATOM 866 N N . GLN A 1 107 ? 19.955 -3.432 -30.734 1.00 73.75 107 GLN A N 1
ATOM 867 C CA . GLN A 1 107 ? 21.046 -3.787 -29.821 1.00 73.75 107 GLN A CA 1
ATOM 868 C C . GLN A 1 107 ? 20.518 -4.488 -28.567 1.00 73.75 107 GLN A C 1
ATOM 870 O O . GLN A 1 107 ? 21.136 -5.432 -28.070 1.00 73.75 107 GLN A O 1
ATOM 875 N N . THR A 1 108 ? 19.346 -4.078 -28.086 1.00 74.06 108 THR A N 1
ATOM 876 C CA . THR A 1 108 ? 18.730 -4.700 -26.919 1.00 74.06 108 THR A CA 1
ATOM 877 C C . THR A 1 108 ? 18.296 -6.137 -27.194 1.00 74.06 108 THR A C 1
ATOM 879 O O . THR A 1 108 ? 18.515 -7.015 -26.358 1.00 74.06 108 THR A O 1
ATOM 882 N N . GLU A 1 109 ? 17.732 -6.411 -28.368 1.00 78.00 109 GLU A N 1
ATOM 883 C CA . GLU A 1 109 ? 17.390 -7.774 -28.783 1.00 78.00 109 GLU A CA 1
ATOM 884 C C . GLU A 1 109 ? 18.623 -8.679 -28.853 1.00 78.00 109 GLU A C 1
ATOM 886 O O . GLU A 1 109 ? 18.579 -9.805 -28.355 1.00 78.00 109 GLU A O 1
ATOM 891 N N . LEU A 1 110 ? 19.752 -8.185 -29.375 1.00 80.94 110 LEU A N 1
ATOM 892 C CA . LEU A 1 110 ? 21.012 -8.937 -29.408 1.00 80.94 110 LEU A CA 1
ATOM 893 C C . LEU A 1 110 ? 21.514 -9.287 -27.999 1.00 80.94 110 LEU A C 1
ATOM 895 O O . LEU A 1 110 ? 21.909 -10.430 -27.747 1.00 80.94 110 LEU A O 1
ATOM 899 N N . ILE A 1 111 ? 21.460 -8.331 -27.066 1.00 78.94 111 ILE A N 1
ATOM 900 C CA . ILE A 1 111 ? 21.839 -8.547 -25.661 1.00 78.94 111 ILE A CA 1
ATOM 901 C C . ILE A 1 111 ? 20.912 -9.579 -25.009 1.00 78.94 111 ILE A C 1
ATOM 903 O O . ILE A 1 111 ? 21.393 -10.526 -24.386 1.00 78.94 111 ILE A O 1
ATOM 907 N N . LEU A 1 112 ? 19.594 -9.447 -25.184 1.00 81.75 112 LEU A N 1
ATOM 908 C CA . LEU A 1 112 ? 18.615 -10.379 -24.620 1.00 81.75 112 LEU A CA 1
ATOM 909 C C . LEU A 1 112 ? 18.753 -11.791 -25.207 1.00 81.75 112 LEU A C 1
ATOM 911 O O . LEU A 1 112 ? 18.670 -12.764 -24.458 1.00 81.75 112 LEU A O 1
ATOM 915 N N . CYS A 1 113 ? 19.006 -11.921 -26.512 1.00 80.69 113 CYS A N 1
ATOM 916 C CA . CYS A 1 113 ? 19.271 -13.204 -27.166 1.00 80.69 113 CYS A CA 1
ATOM 917 C C . CYS A 1 113 ? 20.518 -13.874 -26.587 1.00 80.69 113 CYS A C 1
ATOM 919 O O . CYS A 1 113 ? 20.467 -15.046 -26.204 1.00 80.69 113 CYS A O 1
ATOM 921 N N . ARG A 1 114 ? 21.611 -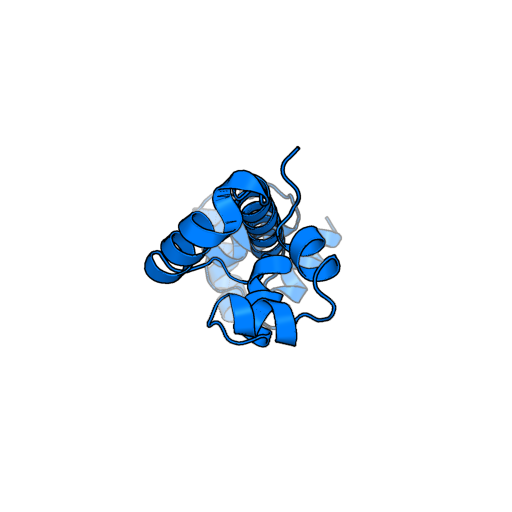13.117 -26.436 1.00 79.81 114 ARG A N 1
ATOM 922 C CA . ARG A 1 114 ? 22.834 -13.613 -25.797 1.00 79.81 114 ARG A CA 1
ATOM 923 C C . ARG A 1 114 ? 22.555 -14.057 -24.361 1.00 79.81 114 ARG A C 1
ATOM 925 O O . ARG A 1 114 ? 22.881 -15.184 -23.998 1.00 79.81 114 ARG A O 1
ATOM 932 N N . TRP A 1 115 ? 21.887 -13.231 -23.562 1.00 81.75 115 TRP A N 1
ATOM 933 C CA . TRP A 1 115 ? 21.636 -13.512 -22.144 1.00 81.75 115 TRP A CA 1
ATOM 934 C C . TRP A 1 115 ? 20.649 -14.645 -21.888 1.00 81.75 115 TRP A C 1
ATOM 936 O O . TRP A 1 115 ? 20.773 -15.344 -20.882 1.00 81.75 115 TRP A O 1
ATOM 946 N N . LYS A 1 116 ? 19.721 -14.887 -22.815 1.00 76.00 116 LYS A N 1
ATOM 947 C CA . LYS A 1 116 ? 18.853 -16.067 -22.795 1.00 76.00 116 LYS A CA 1
ATOM 948 C C . LYS A 1 116 ? 19.65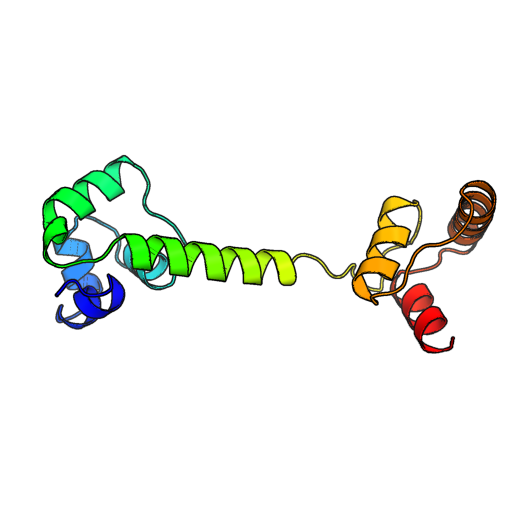3 -17.363 -22.944 1.00 76.00 116 LYS A C 1
ATOM 950 O O . LYS A 1 116 ? 19.279 -18.361 -22.343 1.00 76.00 116 LYS A O 1
ATOM 955 N N . THR A 1 117 ? 20.742 -17.346 -23.715 1.00 77.25 117 THR A N 1
ATOM 956 C CA . THR A 1 117 ? 21.619 -18.519 -23.887 1.00 77.25 117 THR A CA 1
ATOM 957 C C . THR A 1 117 ? 22.641 -18.678 -22.762 1.00 77.25 117 THR A C 1
ATOM 959 O O . THR A 1 117 ? 22.983 -19.802 -22.413 1.00 77.25 117 THR A O 1
ATOM 962 N N . THR A 1 118 ? 23.095 -17.577 -22.154 1.00 78.31 118 THR A N 1
ATOM 963 C CA . THR A 1 118 ? 24.104 -17.600 -21.080 1.00 78.31 118 THR A CA 1
ATOM 964 C C . THR A 1 118 ? 23.516 -17.587 -19.666 1.00 78.31 118 THR A C 1
ATOM 966 O O . THR A 1 118 ? 24.277 -17.605 -18.708 1.00 78.31 118 THR A O 1
ATOM 969 N N . ASN A 1 119 ? 22.184 -17.576 -19.518 1.00 83.06 119 ASN A N 1
ATOM 970 C CA . ASN A 1 119 ? 21.469 -17.569 -18.235 1.00 83.06 119 ASN A CA 1
ATOM 971 C C . ASN A 1 119 ? 21.906 -16.448 -17.273 1.00 83.06 119 ASN A C 1
ATOM 973 O O . ASN A 1 119 ? 22.165 -16.692 -16.098 1.00 83.06 119 ASN A O 1
ATOM 977 N N . VAL A 1 120 ? 21.932 -15.203 -17.758 1.00 88.00 120 VAL A N 1
ATOM 978 C CA . VAL A 1 120 ? 22.320 -14.048 -16.929 1.00 88.00 120 VAL A CA 1
ATOM 979 C C . VAL A 1 120 ? 21.210 -13.659 -15.952 1.00 88.00 120 VAL A C 1
ATOM 981 O O . VAL A 1 120 ? 20.044 -13.465 -16.323 1.00 88.00 120 VAL A O 1
ATOM 984 N N . THR A 1 121 ? 21.588 -13.500 -14.690 1.00 89.06 121 THR A N 1
ATOM 985 C CA . THR A 1 121 ? 20.712 -13.099 -13.594 1.00 89.06 121 THR A CA 1
ATOM 986 C C . THR A 1 121 ? 20.683 -11.580 -13.391 1.00 89.06 121 THR A C 1
ATOM 988 O O . THR A 1 121 ? 21.607 -10.852 -13.746 1.00 89.06 121 THR A O 1
ATOM 991 N N . VAL A 1 122 ? 19.618 -11.073 -12.768 1.00 87.31 122 VAL A N 1
ATOM 992 C CA . VAL A 1 122 ? 19.482 -9.656 -12.381 1.00 87.31 122 VAL A CA 1
ATOM 993 C C . VAL A 1 122 ? 20.676 -9.182 -11.549 1.00 87.31 122 VAL A C 1
ATOM 995 O O . VAL A 1 122 ? 21.114 -8.044 -11.704 1.00 87.31 122 VAL A O 1
ATOM 998 N N . GLY A 1 123 ? 21.187 -10.035 -10.656 1.00 84.06 123 GLY A N 1
ATOM 999 C CA . GLY A 1 123 ? 22.338 -9.717 -9.812 1.00 84.06 123 GLY A CA 1
ATOM 1000 C C . GLY A 1 123 ? 23.602 -9.461 -10.627 1.00 84.06 123 GLY A C 1
ATOM 1001 O O . GLY A 1 123 ? 24.287 -8.470 -10.389 1.00 84.06 123 GLY A O 1
ATOM 1002 N N . GLU A 1 124 ? 23.868 -10.302 -11.625 1.00 85.88 124 GLU A N 1
ATOM 1003 C CA . GLU A 1 124 ? 25.015 -10.138 -12.525 1.00 85.88 124 GLU A CA 1
ATOM 1004 C C . GLU A 1 124 ? 24.897 -8.867 -13.367 1.00 85.88 124 GLU A C 1
ATOM 1006 O O . GLU A 1 124 ? 25.872 -8.129 -13.490 1.00 85.88 124 GLU A O 1
ATOM 1011 N N . VAL A 1 125 ? 23.699 -8.554 -13.876 1.00 86.50 125 VAL A N 1
ATOM 1012 C CA . VAL A 1 125 ? 23.467 -7.301 -14.615 1.00 86.50 125 VAL A CA 1
ATOM 1013 C C . VAL A 1 125 ? 23.716 -6.087 -13.725 1.00 86.50 125 VAL A C 1
ATOM 1015 O O . VAL A 1 125 ? 24.400 -5.161 -14.144 1.00 86.50 125 VAL A O 1
ATOM 1018 N N . ARG A 1 126 ? 23.222 -6.088 -12.482 1.00 84.81 126 ARG A N 1
ATOM 1019 C CA . ARG A 1 126 ? 23.485 -4.988 -11.539 1.00 84.81 126 ARG A CA 1
ATOM 1020 C C . ARG A 1 126 ? 24.972 -4.840 -11.234 1.00 84.81 126 ARG A C 1
ATOM 1022 O O . ARG A 1 126 ? 25.476 -3.729 -11.301 1.00 84.81 126 ARG A O 1
ATOM 1029 N N . SER A 1 127 ? 25.667 -5.946 -10.968 1.00 83.06 127 SER A N 1
ATOM 1030 C CA . SER A 1 127 ? 27.109 -5.922 -10.698 1.00 83.06 127 SER A CA 1
ATOM 1031 C C . SER A 1 127 ? 27.918 -5.423 -11.898 1.00 83.06 127 SER A C 1
ATOM 1033 O O . SER A 1 127 ? 28.939 -4.768 -11.717 1.00 83.06 127 SER A O 1
ATOM 1035 N N . ALA A 1 128 ? 27.472 -5.709 -13.124 1.00 81.25 128 ALA A N 1
ATOM 1036 C CA . ALA A 1 128 ? 28.087 -5.162 -14.328 1.00 81.25 128 ALA A CA 1
ATOM 1037 C C . ALA A 1 128 ? 27.854 -3.647 -14.454 1.00 81.25 128 ALA A C 1
ATOM 1039 O O . ALA A 1 128 ? 28.785 -2.927 -14.794 1.00 81.25 128 ALA A O 1
ATOM 1040 N N . LEU A 1 129 ? 26.645 -3.165 -14.145 1.00 79.88 129 LEU A N 1
ATOM 1041 C CA . LEU A 1 129 ? 26.312 -1.736 -14.173 1.00 79.88 129 LEU A CA 1
ATOM 1042 C C . LEU A 1 129 ? 27.051 -0.927 -13.098 1.00 79.88 129 LEU A C 1
ATOM 1044 O O . LEU A 1 129 ? 27.377 0.223 -13.341 1.00 79.88 129 LEU A O 1
ATOM 1048 N N . GLU A 1 130 ? 27.343 -1.517 -11.938 1.00 78.31 130 GLU A N 1
ATOM 1049 C CA . GLU A 1 130 ? 28.138 -0.882 -10.870 1.00 78.31 130 GLU A CA 1
ATOM 1050 C C . GLU A 1 130 ? 29.624 -0.700 -11.232 1.00 78.31 130 GLU A C 1
ATOM 1052 O O . GLU A 1 130 ? 30.338 0.020 -10.539 1.00 78.31 130 GLU A O 1
ATOM 1057 N N . LYS A 1 131 ? 30.107 -1.377 -12.282 1.00 69.62 131 LYS A N 1
ATOM 1058 C CA . LYS A 1 131 ? 31.499 -1.305 -12.761 1.00 69.62 131 LYS A CA 1
ATOM 1059 C C . LYS A 1 131 ? 31.688 -0.352 -13.948 1.00 69.62 131 LYS A C 1
ATOM 1061 O O . LYS A 1 131 ? 32.814 -0.241 -14.431 1.00 69.62 131 LYS A O 1
ATOM 1066 N N . LEU A 1 132 ? 30.604 0.249 -14.441 1.00 64.00 132 LEU A N 1
ATOM 1067 C CA . LEU A 1 132 ? 30.608 1.294 -15.471 1.00 64.00 132 LEU A CA 1
ATOM 1068 C C . LEU A 1 132 ? 30.769 2.668 -14.818 1.00 64.00 132 LEU A C 1
ATOM 1070 O O . LEU A 1 132 ? 31.478 3.497 -15.425 1.00 64.00 132 LEU A O 1
#

Secondary structure (DSSP, 8-state):
--B-HHHHHHHSS-HHHHHHHHTS-HHHHHHHHTTSS---HHHHHHHHHHHTTTB-HHHHHHHHHHHHHHHHHHTTPPPTTSB--SHHHHHHHHHHTT------HHHHHHHHHHHHHHT-BHHHHHHHHTT-

Radius of gyration: 23.78 Å; chains: 1; bounding box: 53×40×60 Å

Foldseek 3Di:
DADALLVVCVVPPHLCRVCVVLVHDSVVSVCLSQLVDPDDPVSVVSCCVVDVPHHDVVVSVVSVVVVVVVVVVPPDDPDQQDQDQDDVVVCVLCVVVVHDPPDDPVRVVVVNVVSVVVRHTSNNVNVVVVVD

pLDDT: mean 82.72, std 9.43, range [50.06, 93.25]

InterPro domains:
  IPR001387 Cro/C1-type, helix-turn-helix domain [cd00093] (14-57)
  IPR010982 Lambda repressor-like, DNA-binding domain superfamily [SSF47413] (10-71)